Protein AF-H6WR40-F1 (afdb_monomer)

Nearest PDB structures (foldseek):
  8e73-assembly1_S3  TM=9.783E-01  e=8.360E-09  Vigna radiata
  7zmg-assembly1_G  TM=9.874E-01  e=1.467E-06  Thermochaetoides thermophila DSM 1495
  7b93-assembly1_C  TM=9.745E-01  e=1.018E-06  Mus musculus
  7vxp-assembly1_P  TM=9.824E-01  e=1.559E-06  Sus scrofa
  7zd6-assembly1_5  TM=9.806E-01  e=2.863E-06  Ovis aries

pLDDT: mean 72.49, std 10.92, range [53.47, 86.12]

Mean predicted aligned error: 8.49 Å

Organism: NCBI:txid158493

Sequence (71 aa):
LKLHTYTRVQVSIDNGGVDHPSRKRRFEVVHNLLSTRYNSRIRVQTSADEVTRISPVVSPFPSAGRWEREV

Secondary structure (DSSP, 8-state):
-TT-TT----EEEEEEEEE-TTSSS-EEEEEEEEETTTTEEEEEEEEE-TT-PPPPSTTT-GGGGTGGGT-

InterPro domains:
  IPR001268 NADH:ubiquinone oxidoreductase, 30kDa subunit [PF00329] (5-71)
  IPR037232 NADH:ubiquinone oxidoreductase, 30kDa subunit superfamily [G3DSA:3.30.460.80] (1-71)
  IPR037232 NADH:ubiquinone oxidoreductase, 30kDa subunit superfamily [SSF143243] (7-71)

Solvent-accessible surface area (backbone atoms only — not comparable to full-atom values): 4366 Å² total; per-residue (Å²): 92,64,86,35,91,90,48,45,39,77,42,71,77,48,66,49,74,46,83,38,88,92,42,92,51,28,35,36,41,36,38,37,32,33,14,80,88,74,74,41,77,47,78,48,78,45,77,33,40,102,82,54,82,75,81,81,60,34,85,88,30,71,78,42,56,67,44,68,72,75,104

Radius of gyration: 13.04 Å; Cα contacts (8 Å, |Δi|>4): 127; chains: 1; bounding box: 27×18×36 Å

Structure (mmCIF, N/CA/C/O backbone):
data_AF-H6WR40-F1
#
_entry.id   AF-H6WR40-F1
#
loop_
_atom_site.group_PDB
_atom_site.id
_atom_site.type_symbol
_atom_site.label_atom_id
_atom_site.label_alt_id
_atom_site.label_comp_id
_atom_site.label_asym_id
_atom_site.label_entity_id
_atom_site.label_seq_id
_atom_site.pdbx_PDB_ins_code
_atom_site.Cartn_x
_atom_site.Cartn_y
_atom_site.Cartn_z
_atom_site.occupancy
_atom_site.B_iso_or_equiv
_atom_site.auth_seq_id
_atom_site.auth_comp_id
_atom_site.auth_asym_id
_atom_site.auth_atom_id
_atom_site.pdbx_PDB_model_num
ATOM 1 N N . LEU A 1 1 ? -6.384 11.141 5.878 1.00 60.66 1 LEU A N 1
ATOM 2 C CA . LEU A 1 1 ? -6.606 9.721 6.243 1.00 60.66 1 LEU A CA 1
ATOM 3 C C . LEU A 1 1 ? -6.284 9.482 7.719 1.00 60.66 1 LEU A C 1
ATOM 5 O O . LEU A 1 1 ? -7.210 9.530 8.504 1.00 60.66 1 LEU A O 1
ATOM 9 N N . LYS A 1 2 ? -5.022 9.388 8.159 1.00 53.88 2 LYS A N 1
ATOM 10 C CA . LYS A 1 2 ? -4.674 9.105 9.575 1.00 53.88 2 LYS A CA 1
ATOM 11 C C . LYS A 1 2 ? -5.344 10.009 10.637 1.00 53.88 2 LYS A C 1
ATOM 13 O O . LYS A 1 2 ? -5.760 9.517 11.682 1.00 53.88 2 LYS A O 1
ATOM 18 N N . LEU A 1 3 ? -5.453 11.313 10.374 1.00 59.47 3 LEU A N 1
ATOM 19 C CA . LEU A 1 3 ? -5.966 12.317 11.326 1.00 59.47 3 LEU A CA 1
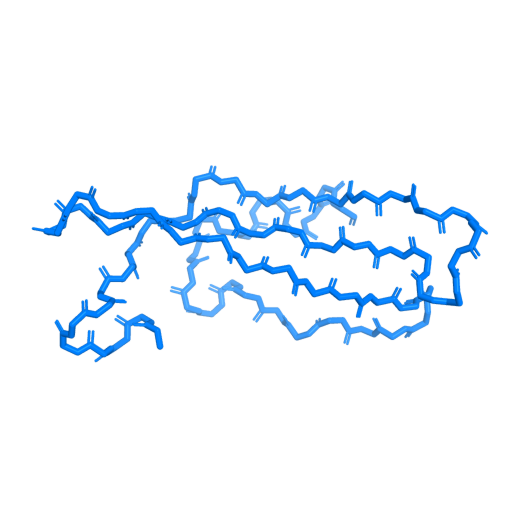ATO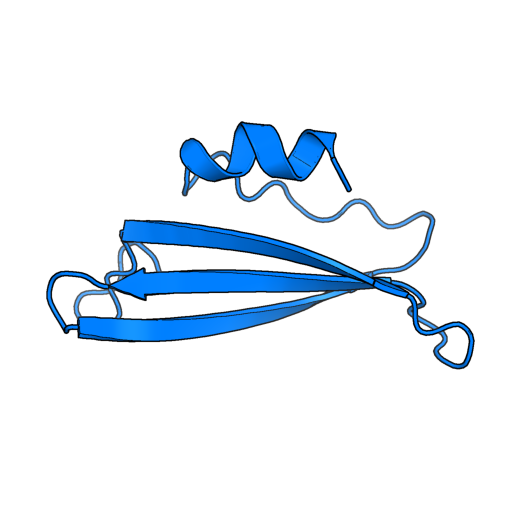M 20 C C . LEU A 1 3 ? -7.441 12.691 11.112 1.00 59.47 3 LEU A C 1
ATOM 22 O O . LEU A 1 3 ? -7.964 13.552 11.810 1.00 59.47 3 LEU A O 1
ATOM 26 N N . HIS A 1 4 ? -8.119 12.074 10.142 1.00 65.88 4 HIS A N 1
ATOM 27 C CA . HIS A 1 4 ? -9.495 12.437 9.827 1.00 65.88 4 HIS A CA 1
ATOM 28 C C . HIS A 1 4 ? -10.464 11.711 10.765 1.00 65.88 4 HIS A C 1
ATOM 30 O O . HIS A 1 4 ? -10.399 10.486 10.900 1.00 65.88 4 HIS A O 1
ATOM 36 N N . THR A 1 5 ? -11.379 12.459 11.387 1.00 58.09 5 THR A N 1
ATOM 37 C CA . THR A 1 5 ? -12.318 11.969 12.411 1.00 58.09 5 THR A CA 1
ATOM 38 C C . THR A 1 5 ? -13.079 10.718 11.964 1.00 58.09 5 THR A C 1
ATOM 40 O O . THR A 1 5 ? -13.236 9.792 12.757 1.00 58.09 5 THR A O 1
ATOM 43 N N . TYR A 1 6 ? -13.455 10.638 10.683 1.00 60.16 6 TYR A N 1
ATOM 44 C CA . TYR A 1 6 ? -14.231 9.527 10.113 1.00 60.16 6 TYR A CA 1
ATOM 45 C C . TYR A 1 6 ? -13.399 8.379 9.514 1.00 60.16 6 TYR A C 1
ATOM 47 O O . TYR A 1 6 ? -13.923 7.293 9.305 1.00 60.16 6 TYR A O 1
ATOM 55 N N . THR A 1 7 ? -12.108 8.577 9.230 1.00 56.00 7 THR A N 1
ATOM 56 C CA . THR A 1 7 ? -11.263 7.578 8.538 1.00 56.00 7 THR A CA 1
ATOM 57 C C . THR A 1 7 ? -9.949 7.366 9.270 1.00 56.00 7 THR A C 1
ATOM 59 O O . THR A 1 7 ? -8.873 7.347 8.678 1.00 56.00 7 THR A O 1
ATOM 62 N N . ARG A 1 8 ? -10.044 7.202 10.593 1.00 62.31 8 ARG A N 1
ATOM 63 C CA . ARG A 1 8 ? -8.908 7.056 11.507 1.00 62.31 8 ARG A CA 1
ATOM 64 C C . ARG A 1 8 ? -8.222 5.694 11.335 1.00 62.31 8 ARG A C 1
ATOM 66 O O . ARG A 1 8 ? -8.386 4.792 12.155 1.00 62.31 8 ARG A O 1
ATOM 73 N N . VAL A 1 9 ? -7.491 5.530 10.238 1.00 68.50 9 VAL A N 1
ATOM 74 C CA . VAL A 1 9 ? -6.637 4.369 9.960 1.00 68.50 9 VAL A CA 1
ATOM 75 C C . VAL A 1 9 ? -5.350 4.493 10.768 1.00 68.50 9 VAL A C 1
ATOM 77 O O . VAL A 1 9 ? -4.632 5.484 10.650 1.00 68.50 9 VAL A O 1
ATOM 80 N N . GLN A 1 10 ? -5.102 3.521 11.646 1.00 68.44 10 GLN A N 1
ATOM 81 C CA . GLN A 1 10 ? -4.011 3.568 12.632 1.00 68.44 10 GLN A CA 1
ATOM 82 C C . GLN A 1 10 ? -2.982 2.457 12.416 1.00 68.44 10 GLN A C 1
ATOM 84 O O . GLN A 1 10 ? -1.839 2.610 12.834 1.00 68.44 10 GLN A O 1
ATOM 89 N N . VAL A 1 11 ? -3.376 1.372 11.748 1.00 74.12 11 VAL A N 1
ATOM 90 C CA . VAL A 1 11 ? -2.544 0.186 11.547 1.00 74.12 11 VAL A CA 1
ATOM 91 C C . VAL A 1 11 ? -2.306 -0.006 10.052 1.00 74.12 11 VAL A C 1
ATOM 93 O O . VAL A 1 11 ? -3.262 -0.049 9.279 1.00 74.12 11 VAL A O 1
ATOM 96 N N . SER A 1 12 ? -1.040 -0.119 9.654 1.00 75.69 12 SER A N 1
ATOM 97 C CA . SER A 1 12 ? -0.649 -0.649 8.343 1.00 75.69 12 SER A CA 1
ATOM 98 C C . SER A 1 12 ? -0.554 -2.169 8.474 1.00 75.69 12 SER A C 1
ATOM 100 O O . SER A 1 12 ? 0.156 -2.655 9.356 1.00 75.69 12 SER A O 1
ATOM 102 N N . ILE A 1 13 ? -1.351 -2.890 7.680 1.00 80.75 13 ILE A N 1
ATOM 103 C CA . ILE A 1 13 ? -1.404 -4.360 7.674 1.00 80.75 13 ILE A CA 1
ATOM 104 C C . ILE A 1 13 ? -0.328 -4.897 6.739 1.00 80.75 13 ILE A C 1
ATOM 106 O O . ILE A 1 13 ? 0.486 -5.717 7.149 1.00 80.75 13 ILE A O 1
ATOM 110 N N . ASP A 1 14 ? -0.345 -4.423 5.496 1.00 77.69 14 ASP A N 1
ATOM 111 C CA . ASP A 1 14 ? 0.602 -4.812 4.465 1.00 77.69 14 ASP A CA 1
ATOM 112 C C . ASP A 1 14 ? 0.961 -3.611 3.590 1.00 77.69 14 ASP A C 1
ATOM 114 O O . ASP A 1 14 ? 0.186 -2.654 3.452 1.00 77.69 14 ASP A O 1
ATOM 118 N N . ASN A 1 15 ? 2.161 -3.692 3.027 1.00 76.88 15 ASN A N 1
ATOM 119 C CA . ASN A 1 15 ? 2.600 -2.897 1.898 1.00 76.88 15 ASN A CA 1
ATOM 120 C C . ASN A 1 15 ? 3.151 -3.886 0.868 1.00 76.88 15 ASN A C 1
ATOM 122 O O . ASN A 1 15 ? 3.977 -4.727 1.218 1.00 76.88 15 ASN A O 1
ATOM 126 N N . GLY A 1 16 ? 2.707 -3.793 -0.379 1.00 79.81 16 GLY A N 1
ATOM 127 C CA . GLY A 1 16 ? 3.168 -4.666 -1.456 1.00 79.81 16 GLY A CA 1
ATOM 128 C C . GLY A 1 16 ? 3.341 -3.906 -2.763 1.00 79.81 16 GLY A C 1
ATOM 129 O O . GLY A 1 16 ? 2.654 -2.914 -3.001 1.00 79.81 16 GLY A O 1
ATOM 130 N N . GLY A 1 17 ? 4.257 -4.375 -3.605 1.00 83.44 17 GLY A N 1
ATOM 131 C CA . GLY A 1 17 ? 4.450 -3.887 -4.967 1.00 83.44 17 GLY A CA 1
ATOM 132 C C . GLY A 1 17 ? 3.948 -4.908 -5.984 1.00 83.44 17 GLY A C 1
ATOM 133 O O . GLY A 1 17 ? 4.236 -6.097 -5.865 1.00 83.44 17 GLY A O 1
ATOM 134 N N . VAL A 1 18 ? 3.201 -4.454 -6.986 1.00 83.94 18 VAL A N 1
ATOM 135 C CA . VAL A 1 18 ? 2.799 -5.251 -8.148 1.00 83.94 18 VAL A CA 1
ATOM 136 C C . VAL A 1 18 ? 3.485 -4.682 -9.383 1.00 83.94 18 VAL A C 1
ATOM 138 O O . VAL A 1 18 ? 3.401 -3.484 -9.649 1.00 83.94 18 VAL A O 1
ATOM 141 N N . ASP A 1 19 ? 4.160 -5.545 -10.136 1.00 83.56 19 ASP A N 1
ATOM 142 C CA . ASP A 1 19 ? 4.795 -5.194 -11.404 1.00 83.56 19 ASP A CA 1
ATOM 143 C C . ASP A 1 19 ? 3.838 -5.479 -12.576 1.00 83.56 19 ASP A C 1
ATOM 145 O O . ASP A 1 19 ? 3.376 -6.605 -12.781 1.00 83.56 19 ASP A O 1
ATOM 149 N N . HIS A 1 20 ? 3.527 -4.439 -13.344 1.00 84.56 20 HIS A N 1
ATOM 150 C CA . HIS A 1 20 ? 2.703 -4.470 -14.542 1.00 84.56 20 HIS A CA 1
ATOM 151 C C . HIS A 1 20 ? 3.523 -4.007 -15.761 1.00 84.56 20 HIS A C 1
ATOM 153 O O . HIS A 1 20 ? 3.451 -2.833 -16.140 1.00 84.56 20 HIS A O 1
ATOM 159 N N . PRO A 1 21 ? 4.232 -4.919 -16.452 1.00 81.56 21 PRO A N 1
ATOM 160 C CA . PRO A 1 21 ? 5.153 -4.567 -17.539 1.00 81.56 21 PRO A CA 1
ATOM 161 C C . PRO A 1 21 ? 4.474 -3.947 -18.772 1.00 81.56 21 PRO A C 1
ATOM 163 O O . PRO A 1 21 ? 5.135 -3.332 -19.601 1.00 81.56 21 PRO A O 1
ATOM 166 N N . SER A 1 22 ? 3.151 -4.082 -18.910 1.00 85.06 22 SER A N 1
ATOM 167 C CA . SER A 1 22 ? 2.372 -3.485 -20.003 1.00 85.06 22 SER A CA 1
ATOM 168 C C . SER A 1 22 ? 1.962 -2.026 -19.762 1.00 85.06 22 SER A C 1
ATOM 170 O O . SER A 1 22 ? 1.434 -1.381 -20.671 1.00 85.06 22 SER A O 1
ATOM 172 N N . ARG A 1 23 ? 2.161 -1.485 -18.552 1.00 82.44 23 ARG A N 1
ATOM 173 C CA . ARG A 1 23 ? 1.772 -0.115 -18.187 1.00 82.44 23 ARG A CA 1
ATOM 174 C C . ARG A 1 23 ? 2.976 0.824 -18.259 1.00 82.44 23 ARG A C 1
ATOM 176 O O . ARG A 1 23 ? 4.082 0.440 -17.908 1.00 82.44 23 ARG A O 1
ATOM 183 N N . LYS A 1 24 ? 2.743 2.091 -18.640 1.00 77.88 24 LYS A N 1
ATOM 184 C CA . LYS A 1 24 ? 3.784 3.142 -18.589 1.00 77.88 24 LYS A CA 1
ATOM 185 C C . LYS A 1 24 ? 4.351 3.300 -17.173 1.00 77.88 24 LYS A C 1
ATOM 187 O O . LYS A 1 24 ? 5.560 3.333 -17.016 1.00 77.88 24 LYS A O 1
ATOM 192 N N . ARG A 1 25 ? 3.456 3.313 -16.177 1.00 79.00 25 ARG A N 1
ATOM 193 C CA . ARG A 1 25 ? 3.786 3.178 -14.754 1.00 79.00 25 ARG A CA 1
ATOM 194 C C . ARG A 1 25 ? 3.803 1.711 -14.384 1.00 79.00 25 ARG A C 1
ATOM 196 O O . ARG A 1 25 ? 2.748 1.129 -14.120 1.00 79.00 25 ARG A O 1
ATOM 203 N N . ARG A 1 26 ? 5.001 1.139 -14.461 1.00 80.81 26 ARG A N 1
ATOM 204 C CA . ARG A 1 26 ? 5.273 -0.287 -14.293 1.00 80.81 26 ARG A CA 1
ATOM 205 C C . ARG A 1 26 ? 4.920 -0.783 -12.895 1.00 80.81 26 A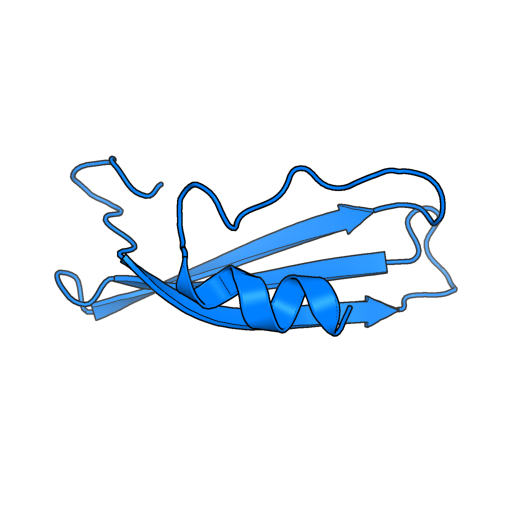RG A C 1
ATOM 207 O O . ARG A 1 26 ? 4.352 -1.859 -12.765 1.00 80.81 26 ARG A O 1
ATOM 214 N N . PHE A 1 27 ? 5.213 -0.002 -11.861 1.00 81.25 27 PHE A N 1
ATOM 215 C CA . PHE A 1 27 ? 5.014 -0.441 -10.486 1.00 81.25 27 PHE A CA 1
ATOM 216 C C . PHE A 1 27 ? 3.728 0.122 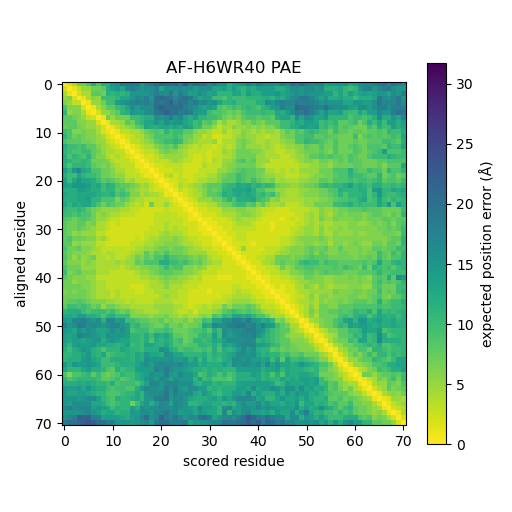-9.906 1.00 81.25 27 PHE A C 1
ATOM 218 O O . PHE A 1 27 ? 3.421 1.307 -10.031 1.00 81.25 27 PHE A O 1
ATOM 225 N N . GLU A 1 28 ? 2.980 -0.729 -9.225 1.00 85.06 28 GLU A N 1
ATOM 226 C CA . GLU A 1 28 ? 1.837 -0.338 -8.422 1.00 85.06 28 GLU A CA 1
ATOM 227 C C . GLU A 1 28 ? 2.114 -0.707 -6.970 1.00 85.06 28 GLU A C 1
ATOM 229 O O . GLU A 1 28 ? 2.228 -1.878 -6.624 1.00 85.06 28 GLU A O 1
ATOM 234 N N . VAL A 1 29 ? 2.231 0.300 -6.112 1.00 82.81 29 VAL A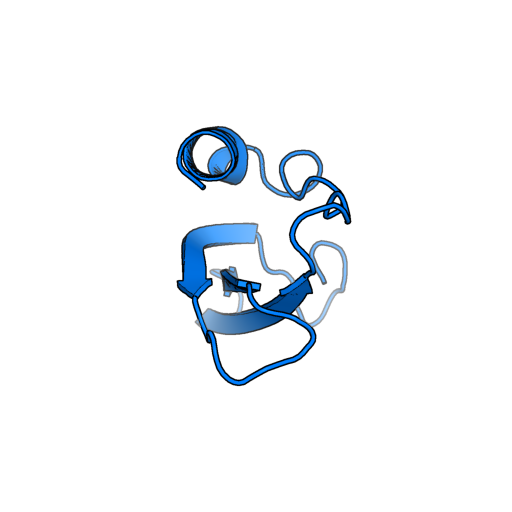 N 1
ATOM 235 C CA . VAL A 1 29 ? 2.418 0.103 -4.678 1.00 82.81 29 VAL A CA 1
ATOM 236 C C . VAL A 1 29 ? 1.064 0.165 -3.995 1.00 82.81 29 VAL A C 1
ATOM 238 O O . VAL A 1 29 ? 0.322 1.143 -4.118 1.00 82.81 29 VAL A O 1
ATOM 241 N N . VAL A 1 30 ? 0.739 -0.901 -3.278 1.00 85.06 30 VAL A N 1
ATOM 242 C CA . VAL A 1 30 ? -0.520 -1.089 -2.572 1.00 85.06 30 VAL A CA 1
ATOM 243 C C . VAL A 1 30 ? -0.252 -1.056 -1.075 1.00 85.06 30 VAL A C 1
ATOM 245 O O . VAL A 1 30 ? 0.577 -1.804 -0.565 1.00 85.06 30 VAL A O 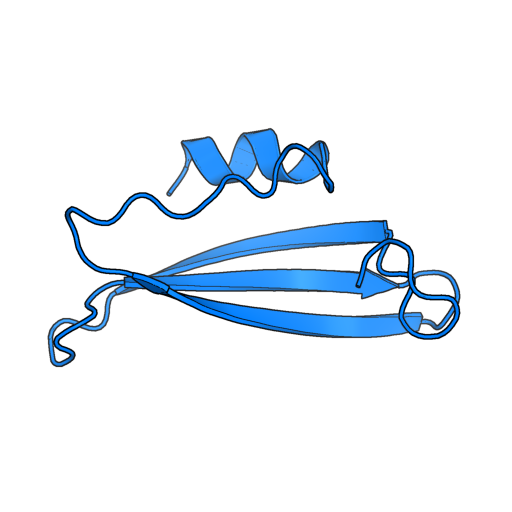1
ATOM 248 N N . HIS A 1 31 ? -0.993 -0.208 -0.370 1.00 83.31 31 HIS A N 1
ATOM 249 C CA . HIS A 1 31 ? -0.987 -0.125 1.085 1.00 83.31 31 HIS A CA 1
ATOM 250 C C . HIS A 1 31 ? -2.357 -0.536 1.619 1.00 83.31 31 HIS A C 1
ATOM 252 O O . HIS A 1 31 ? -3.357 0.141 1.343 1.00 83.31 31 HIS A O 1
ATOM 258 N N . ASN A 1 32 ? -2.419 -1.606 2.411 1.00 85.25 32 ASN A N 1
ATOM 259 C CA . ASN A 1 32 ? -3.635 -1.971 3.131 1.00 85.25 32 ASN A CA 1
ATOM 260 C C . ASN A 1 32 ? -3.580 -1.444 4.567 1.00 85.25 32 ASN A C 1
ATOM 262 O O . ASN A 1 32 ? -2.719 -1.798 5.376 1.00 85.25 32 ASN A O 1
ATOM 266 N N . LEU A 1 33 ? -4.547 -0.588 4.891 1.00 84.19 33 LEU A N 1
ATOM 267 C CA . LEU A 1 33 ? -4.673 0.083 6.176 1.00 84.19 33 LEU A CA 1
ATOM 268 C C . LEU A 1 33 ? -5.948 -0.366 6.896 1.00 84.19 33 LEU A C 1
ATOM 270 O O . LEU A 1 33 ? -7.003 -0.553 6.285 1.00 84.19 33 LEU A O 1
ATOM 274 N N . LEU A 1 34 ? -5.866 -0.476 8.219 1.00 83.81 34 LEU A N 1
ATOM 275 C CA . LEU A 1 34 ? -6.977 -0.833 9.095 1.00 83.81 34 LEU A CA 1
ATOM 276 C C . LEU A 1 34 ? -7.265 0.280 10.102 1.00 83.81 34 LEU A C 1
ATOM 278 O O . LEU A 1 34 ? -6.377 0.812 10.781 1.00 83.81 34 LEU A O 1
ATOM 282 N N . SER A 1 35 ? -8.548 0.605 10.228 1.00 81.25 35 SER A N 1
ATOM 283 C CA . SER A 1 35 ? -9.091 1.357 11.348 1.00 81.25 35 SER A CA 1
ATOM 284 C C . SER A 1 35 ? -9.677 0.384 12.362 1.00 81.25 35 SER A C 1
ATOM 286 O O . SER A 1 35 ? -10.732 -0.198 12.134 1.00 81.25 35 SER A O 1
ATOM 288 N N . THR A 1 36 ? -9.016 0.222 13.505 1.00 78.88 36 THR A N 1
ATOM 289 C CA . THR A 1 36 ? -9.518 -0.619 14.604 1.00 78.88 36 THR A CA 1
ATOM 290 C C . THR A 1 36 ? -10.756 -0.020 15.269 1.00 78.88 36 THR A C 1
ATOM 292 O O . THR A 1 36 ? -11.621 -0.754 15.728 1.00 78.88 36 THR A O 1
ATOM 295 N N . ARG A 1 37 ? -10.883 1.315 15.274 1.00 79.94 37 ARG A N 1
ATOM 296 C CA . ARG A 1 37 ? -12.022 2.023 15.880 1.00 79.94 37 ARG A CA 1
ATOM 297 C C . ARG A 1 37 ? -13.326 1.836 15.107 1.00 79.94 37 ARG A C 1
ATOM 299 O O . ARG A 1 37 ? -14.378 1.724 15.720 1.00 79.94 37 ARG A O 1
ATOM 306 N N . TYR A 1 38 ? -13.247 1.837 13.779 1.00 82.31 38 TYR A N 1
ATOM 307 C CA . TYR A 1 38 ? -14.413 1.694 12.903 1.00 82.31 38 TYR A CA 1
ATOM 308 C C . TYR A 1 38 ? -14.508 0.300 12.271 1.00 82.31 38 TYR A C 1
ATOM 310 O O . TYR A 1 38 ? -15.387 0.070 11.448 1.00 82.31 38 TYR A O 1
ATOM 318 N N . ASN A 1 39 ? -13.584 -0.606 12.623 1.00 83.25 39 ASN A N 1
ATOM 319 C CA . ASN A 1 39 ? -13.384 -1.913 11.991 1.00 83.25 39 ASN A CA 1
ATOM 320 C C . ASN A 1 39 ? -13.437 -1.852 10.450 1.00 83.25 39 ASN A C 1
ATOM 322 O O . ASN A 1 39 ? -13.970 -2.737 9.784 1.00 83.25 39 ASN A O 1
ATOM 326 N N . SER A 1 40 ? -12.916 -0.764 9.879 1.00 82.75 40 SER A N 1
ATOM 327 C CA . SER A 1 40 ? -12.960 -0.495 8.446 1.00 82.75 40 SER A CA 1
ATOM 328 C C . SER A 1 40 ? -11.577 -0.656 7.832 1.00 82.75 40 SER A C 1
ATOM 330 O O . SER A 1 40 ? -10.555 -0.331 8.446 1.00 82.75 40 SER A O 1
ATOM 332 N N . ARG A 1 41 ? -11.540 -1.183 6.608 1.00 85.75 41 ARG A N 1
ATOM 333 C CA . ARG A 1 41 ? -10.311 -1.395 5.840 1.00 85.75 41 ARG A CA 1
ATOM 334 C C . ARG A 1 41 ? -10.267 -0.420 4.675 1.00 85.75 41 ARG A C 1
ATOM 336 O O . ARG A 1 41 ? -11.279 -0.203 4.016 1.00 85.75 41 ARG A O 1
ATOM 343 N N . ILE A 1 42 ? -9.098 0.159 4.431 1.00 85.44 42 ILE A N 1
ATOM 344 C CA . ILE A 1 42 ? -8.851 1.070 3.313 1.00 85.44 42 ILE A CA 1
ATOM 345 C C . ILE A 1 42 ? -7.632 0.562 2.555 1.00 85.44 42 ILE A C 1
ATOM 347 O O . ILE A 1 42 ? -6.597 0.289 3.159 1.00 85.44 42 ILE A O 1
ATOM 351 N N . ARG A 1 43 ? -7.756 0.471 1.232 1.00 86.12 43 ARG A N 1
ATOM 352 C CA . ARG A 1 43 ? -6.652 0.177 0.322 1.00 86.12 43 ARG A CA 1
ATOM 353 C C . ARG A 1 43 ? -6.266 1.449 -0.417 1.00 86.12 43 ARG A C 1
ATOM 355 O O . ARG A 1 43 ? -7.134 2.114 -0.977 1.00 86.12 43 ARG A O 1
ATOM 362 N N . VAL A 1 44 ? -4.982 1.783 -0.413 1.00 82.75 44 VAL A N 1
ATOM 363 C CA . VAL A 1 44 ? -4.427 2.908 -1.173 1.00 82.75 44 VAL A CA 1
ATOM 364 C C . VAL A 1 44 ? -3.481 2.339 -2.219 1.00 82.75 44 VAL A C 1
ATOM 366 O O . VAL A 1 44 ? -2.535 1.645 -1.866 1.00 82.75 44 VAL A O 1
ATOM 369 N N . GLN A 1 45 ? -3.750 2.615 -3.493 1.00 84.44 45 GLN A N 1
ATOM 370 C CA . GLN A 1 45 ? -2.928 2.174 -4.620 1.00 84.44 45 GLN A CA 1
ATOM 371 C C . GLN A 1 45 ? -2.245 3.390 -5.234 1.00 84.44 45 GLN A C 1
ATOM 373 O O . GLN A 1 45 ? -2.904 4.387 -5.535 1.00 84.44 45 GLN A O 1
ATOM 378 N N . THR A 1 46 ? -0.933 3.310 -5.416 1.00 82.62 46 THR A N 1
ATOM 379 C CA . THR A 1 46 ? -0.135 4.366 -6.037 1.00 82.62 46 THR A CA 1
ATOM 380 C C . THR A 1 46 ? 0.674 3.774 -7.175 1.00 82.62 46 THR A C 1
ATOM 382 O O . THR A 1 46 ? 1.483 2.877 -6.976 1.00 82.62 46 THR A O 1
ATOM 385 N N . SER A 1 47 ? 0.465 4.289 -8.381 1.00 81.19 47 SER A N 1
ATOM 386 C CA . SER A 1 47 ? 1.269 3.935 -9.549 1.00 81.19 47 SER A CA 1
ATOM 387 C C . SER A 1 47 ? 2.585 4.718 -9.549 1.00 81.19 47 SER A C 1
ATOM 389 O O . SER A 1 47 ? 2.541 5.945 -9.411 1.00 81.19 47 SER A O 1
ATOM 391 N N . ALA A 1 48 ? 3.709 4.053 -9.787 1.00 76.69 48 ALA A N 1
ATOM 392 C CA . ALA A 1 48 ? 5.035 4.647 -9.879 1.00 76.69 48 ALA A CA 1
ATOM 393 C C . ALA A 1 48 ? 5.821 4.128 -11.095 1.00 76.69 48 ALA A C 1
ATOM 395 O O . ALA A 1 48 ? 5.557 3.051 -11.634 1.00 76.69 48 ALA A O 1
ATOM 396 N N . ASP A 1 49 ? 6.787 4.938 -11.518 1.00 76.75 49 ASP A N 1
ATOM 397 C CA . ASP A 1 49 ? 7.773 4.616 -12.554 1.00 76.75 49 ASP A CA 1
ATOM 398 C C . ASP A 1 49 ? 9.103 4.212 -11.893 1.00 76.75 49 ASP A C 1
ATOM 400 O O . ASP A 1 49 ? 9.349 4.586 -10.748 1.00 76.75 49 ASP A O 1
ATOM 404 N N . GLU A 1 50 ? 9.997 3.534 -12.621 1.00 69.50 50 GLU A N 1
ATOM 405 C CA . GLU A 1 50 ? 11.317 3.066 -12.130 1.00 69.50 50 GLU A CA 1
ATOM 406 C C . GLU A 1 50 ? 12.191 4.157 -11.486 1.00 69.50 50 GLU A C 1
ATOM 408 O O . GLU A 1 50 ? 13.021 3.874 -10.627 1.00 69.50 50 GLU A O 1
ATOM 413 N N . VAL A 1 51 ? 12.003 5.414 -11.888 1.00 69.19 51 VAL A N 1
ATOM 414 C CA . VAL A 1 51 ? 12.830 6.551 -11.453 1.00 69.19 51 VAL A CA 1
ATOM 415 C C . VAL A 1 51 ? 12.100 7.435 -10.434 1.00 69.19 51 VAL A C 1
ATOM 417 O O . VAL A 1 51 ? 12.714 8.243 -9.733 1.00 69.19 51 VAL A O 1
ATOM 420 N N . THR A 1 52 ? 10.776 7.300 -10.331 1.00 69.50 52 THR A N 1
ATOM 421 C CA . THR A 1 52 ? 9.955 8.198 -9.518 1.00 69.50 52 THR A CA 1
ATOM 422 C C . THR A 1 52 ? 9.938 7.711 -8.076 1.00 69.50 52 THR A C 1
ATOM 424 O O . THR A 1 52 ? 9.260 6.740 -7.748 1.00 69.50 52 THR A O 1
ATOM 427 N N . ARG A 1 53 ? 10.654 8.412 -7.186 1.00 60.75 53 ARG A N 1
ATOM 428 C CA . ARG A 1 53 ? 10.584 8.134 -5.745 1.00 60.75 53 ARG A CA 1
ATOM 429 C C . ARG A 1 53 ? 9.175 8.407 -5.228 1.00 60.75 53 ARG A C 1
ATOM 431 O O . ARG A 1 53 ? 8.683 9.532 -5.305 1.00 60.75 53 ARG A O 1
ATOM 438 N N . ILE A 1 54 ? 8.554 7.379 -4.665 1.00 65.56 54 ILE A N 1
ATOM 439 C CA . ILE A 1 54 ? 7.303 7.510 -3.920 1.00 65.56 54 ILE A CA 1
ATOM 440 C C . ILE A 1 54 ? 7.623 8.170 -2.573 1.00 65.56 54 ILE A C 1
ATOM 442 O O . ILE A 1 54 ? 8.632 7.851 -1.942 1.00 65.56 54 ILE A O 1
ATOM 446 N N . SER A 1 55 ? 6.782 9.112 -2.136 1.00 66.62 55 SER A N 1
ATOM 447 C CA . SER A 1 55 ? 6.930 9.720 -0.810 1.00 66.62 55 SER A CA 1
ATOM 448 C C . SER A 1 55 ? 6.803 8.657 0.290 1.00 66.62 55 SER A C 1
ATOM 450 O 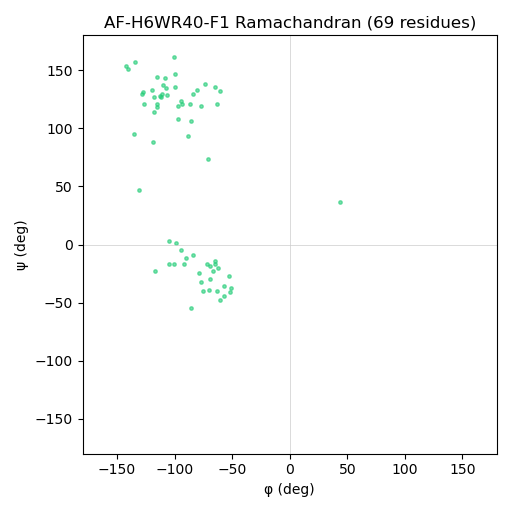O . SER A 1 55 ? 5.837 7.893 0.267 1.00 66.62 55 SER A O 1
ATOM 452 N N . PRO A 1 56 ? 7.716 8.631 1.276 1.00 59.81 56 PRO A N 1
ATOM 453 C CA . PRO A 1 56 ? 7.713 7.619 2.324 1.00 59.81 56 PRO A CA 1
ATOM 454 C C . PRO A 1 56 ? 6.461 7.720 3.204 1.00 59.81 56 PRO A C 1
ATOM 456 O O . PRO A 1 56 ? 6.063 8.798 3.656 1.00 59.81 56 PRO A O 1
ATOM 459 N N . VAL A 1 57 ? 5.864 6.569 3.494 1.00 64.19 57 VAL A N 1
ATOM 460 C CA . VAL A 1 57 ? 4.676 6.385 4.338 1.00 64.19 57 VAL A CA 1
ATOM 461 C C . VAL A 1 57 ? 5.081 6.054 5.791 1.00 64.19 57 VAL A C 1
ATOM 463 O O . VAL A 1 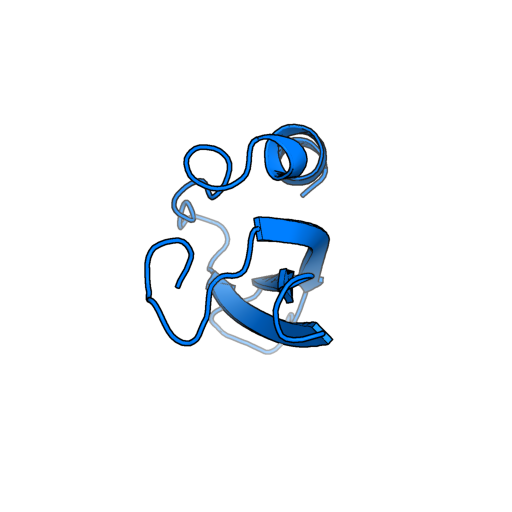57 ? 4.235 6.043 6.690 1.00 64.19 57 VAL A O 1
ATOM 466 N N . VAL A 1 58 ? 6.383 5.886 6.074 1.00 57.66 58 VAL A N 1
ATOM 467 C CA . VAL A 1 58 ? 6.931 5.642 7.431 1.00 57.66 58 VAL A CA 1
ATOM 468 C C . VAL A 1 58 ? 6.573 6.738 8.438 1.00 57.66 58 VAL A C 1
ATOM 470 O O . VAL A 1 58 ? 6.317 6.438 9.602 1.00 57.66 58 VAL A O 1
ATOM 473 N N . SER A 1 59 ? 6.519 8.007 8.019 1.00 57.31 59 SER A N 1
ATOM 474 C CA . SER A 1 59 ? 6.219 9.129 8.926 1.00 57.31 59 SER A CA 1
ATOM 475 C C . SER A 1 59 ? 4.828 9.001 9.585 1.00 57.31 59 SER A C 1
ATOM 477 O O . SER A 1 59 ? 4.721 9.105 10.813 1.00 57.31 59 SER A O 1
ATOM 479 N N . PRO A 1 60 ? 3.744 8.705 8.838 1.00 63.25 60 PRO A N 1
ATOM 480 C CA . PRO A 1 60 ? 2.450 8.407 9.441 1.00 63.25 60 PRO A CA 1
ATOM 481 C C . PRO A 1 60 ? 2.319 6.978 9.993 1.00 63.25 60 PRO A C 1
ATOM 483 O O . PRO A 1 60 ? 1.517 6.791 10.908 1.00 63.25 60 PRO A O 1
ATOM 486 N N . PHE A 1 61 ? 3.066 5.979 9.527 1.00 63.09 61 PHE A N 1
ATOM 487 C CA . PHE A 1 61 ? 2.934 4.601 10.019 1.00 63.09 61 PHE A CA 1
ATOM 488 C C . PHE A 1 61 ? 4.312 3.979 10.275 1.00 63.09 61 PHE A C 1
ATOM 490 O O . PHE A 1 61 ? 4.899 3.417 9.357 1.00 63.09 61 PHE A O 1
ATOM 497 N N . PRO A 1 62 ? 4.837 4.011 11.516 1.00 60.94 62 PRO A N 1
ATOM 498 C CA . PRO A 1 62 ? 6.178 3.492 11.800 1.00 60.94 62 PRO A CA 1
ATOM 499 C C . PRO A 1 62 ? 6.322 1.982 11.527 1.00 60.94 62 PRO A C 1
ATOM 501 O O . PRO A 1 62 ? 7.430 1.509 11.288 1.00 60.94 62 PRO A O 1
ATOM 504 N N . SER A 1 63 ? 5.217 1.224 11.481 1.00 61.97 63 SER A N 1
ATOM 505 C CA . SER A 1 63 ? 5.215 -0.184 11.056 1.00 61.97 63 SER A CA 1
ATOM 506 C C . SER A 1 63 ? 5.489 -0.383 9.557 1.00 61.97 63 SER A C 1
ATOM 508 O O . SER A 1 63 ? 5.906 -1.470 9.168 1.00 61.97 63 SER A O 1
ATOM 510 N N . ALA A 1 64 ? 5.327 0.652 8.722 1.00 57.41 64 ALA A N 1
ATOM 511 C CA . ALA A 1 64 ? 5.640 0.616 7.291 1.00 57.41 64 ALA A CA 1
ATOM 512 C C . ALA A 1 64 ? 7.155 0.585 7.008 1.00 57.41 64 ALA A C 1
ATOM 514 O O . ALA A 1 64 ? 7.562 0.194 5.918 1.00 57.41 64 ALA A O 1
ATOM 515 N N . GLY A 1 65 ? 7.996 0.940 7.989 1.00 59.38 65 GLY A N 1
ATOM 516 C CA . GLY A 1 65 ? 9.445 1.062 7.803 1.00 59.38 65 GLY A CA 1
ATOM 517 C C . GLY A 1 65 ? 10.187 -0.247 7.506 1.00 59.38 65 GLY A C 1
ATOM 518 O O . GLY A 1 65 ? 11.267 -0.192 6.925 1.00 59.38 65 GLY A O 1
ATOM 519 N N . ARG A 1 66 ? 9.642 -1.420 7.877 1.00 58.31 66 ARG A N 1
ATOM 520 C CA . ARG A 1 66 ? 10.216 -2.714 7.445 1.00 58.31 66 ARG A CA 1
ATOM 521 C C . ARG A 1 66 ? 9.894 -3.017 5.986 1.00 58.31 66 ARG A C 1
ATOM 523 O O . ARG A 1 66 ? 10.767 -3.481 5.271 1.00 58.31 66 ARG A O 1
ATOM 530 N N . TRP A 1 67 ? 8.676 -2.704 5.558 1.00 55.34 67 TRP A N 1
ATOM 531 C CA . TRP A 1 67 ? 8.187 -3.046 4.228 1.00 55.34 67 TRP A CA 1
ATOM 532 C C . TRP A 1 67 ? 8.729 -2.125 3.133 1.00 55.34 67 TRP A C 1
ATOM 534 O O . TRP A 1 67 ? 9.000 -2.585 2.037 1.00 55.34 67 TRP A O 1
ATOM 544 N N . GLU A 1 68 ? 8.977 -0.843 3.423 1.00 57.28 68 GLU A N 1
ATOM 545 C CA . GLU A 1 68 ? 9.642 0.056 2.461 1.00 57.28 68 GLU A CA 1
ATOM 546 C C . GLU A 1 68 ? 11.097 -0.342 2.153 1.00 57.28 68 GLU A C 1
ATOM 548 O O . GLU A 1 68 ? 11.673 0.166 1.200 1.00 57.28 68 GLU A O 1
ATOM 553 N N . ARG A 1 69 ? 11.704 -1.232 2.953 1.00 58.72 69 ARG A N 1
ATOM 554 C CA . ARG A 1 69 ? 13.034 -1.801 2.672 1.00 58.72 69 ARG A CA 1
ATOM 555 C C . ARG A 1 69 ? 12.986 -3.090 1.852 1.00 58.72 69 ARG A C 1
ATOM 557 O O . ARG A 1 69 ? 14.042 -3.567 1.452 1.00 58.72 69 ARG A O 1
ATOM 564 N N . GLU A 1 70 ? 11.804 -3.674 1.688 1.00 56.28 70 GLU A N 1
ATOM 565 C CA . GLU A 1 70 ? 11.597 -4.952 1.001 1.00 56.28 70 GLU A CA 1
ATOM 566 C C . GLU A 1 70 ? 11.099 -4.764 -0.444 1.00 56.28 70 GLU A C 1
ATOM 568 O O . GLU 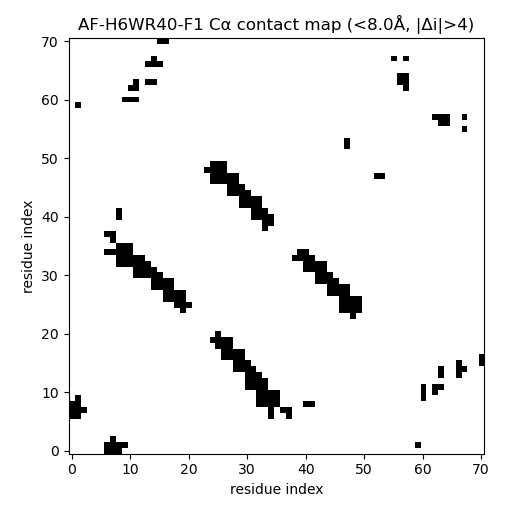A 1 70 ? 11.205 -5.692 -1.241 1.00 56.28 70 GLU A O 1
ATOM 573 N N . VAL A 1 71 ? 10.591 -3.567 -0.777 1.00 53.47 71 VAL A N 1
ATOM 574 C CA . VAL A 1 71 ? 10.116 -3.162 -2.116 1.00 53.47 71 VAL A CA 1
ATOM 575 C C . VAL A 1 71 ? 11.239 -2.552 -2.949 1.00 53.47 71 VAL A C 1
ATOM 577 O O . VAL A 1 71 ? 12.007 -1.735 -2.391 1.00 53.47 71 VAL A O 1
#

Foldseek 3Di:
DCPDPVPNFQDWPDWDWDADPVDQQGIKIWTWTADPPVRDIDIDIDGHHPPDDDDDPCVRHVVCVVVVVVD